Protein AF-A0A9X0KVJ1-F1 (afdb_monomer_lite)

Organism: NCBI:txid264455

Secondary structure (DSSP, 8-state):
---------SS-------------PPPEEE-PPP---HHHHT-SSPP-EEEEEEE-TTSBEEEEEEEEESSTTHHHHHHHHHTT-EE---

Radius of gyration: 27.0 Å; chains: 1; bounding box: 43×52×83 Å

Structure (mmCIF, N/CA/C/O backbone):
data_AF-A0A9X0KVJ1-F1
#
_entry.id   AF-A0A9X0KVJ1-F1
#
loop_
_atom_site.group_PDB
_atom_site.id
_atom_site.type_symbol
_atom_site.label_atom_id
_atom_site.label_alt_id
_atom_site.label_comp_id
_atom_site.label_asym_id
_atom_site.label_entity_id
_atom_site.label_seq_id
_atom_site.pdbx_PDB_ins_code
_atom_site.Cartn_x
_atom_site.Cartn_y
_atom_site.Cartn_z
_atom_site.occupancy
_atom_site.B_iso_or_equiv
_atom_site.auth_seq_id
_atom_site.auth_comp_id
_atom_site.auth_asym_id
_atom_site.auth_atom_id
_atom_site.pdbx_PDB_model_num
ATOM 1 N N . MET A 1 1 ? -22.584 35.769 69.308 1.00 39.47 1 MET A N 1
ATOM 2 C CA . MET A 1 1 ? -23.534 35.005 68.470 1.00 39.47 1 MET A CA 1
ATOM 3 C C . MET A 1 1 ? -23.442 35.528 67.043 1.00 39.47 1 MET A C 1
ATOM 5 O O . MET A 1 1 ? -23.617 36.718 66.855 1.00 39.47 1 MET A O 1
ATOM 9 N N . SER A 1 2 ? -23.055 34.631 66.126 1.00 46.97 2 SER A N 1
ATOM 10 C CA . SER A 1 2 ? -23.103 34.638 64.650 1.00 46.97 2 SER A CA 1
ATOM 11 C C . SER A 1 2 ? -23.333 35.956 63.893 1.00 46.97 2 SER A C 1
ATOM 13 O O . SER A 1 2 ? -24.364 36.593 64.092 1.00 46.97 2 SER A O 1
ATOM 15 N N . ARG A 1 3 ? -22.476 36.233 62.891 1.00 47.56 3 ARG A N 1
ATOM 16 C CA . ARG A 1 3 ? -22.926 36.382 61.492 1.00 47.56 3 ARG A CA 1
ATOM 17 C C . ARG A 1 3 ? -21.775 36.308 60.461 1.00 47.56 3 ARG A C 1
ATOM 19 O O . ARG A 1 3 ? -21.051 37.265 60.242 1.00 47.56 3 ARG A O 1
ATOM 26 N N . VAL A 1 4 ? -21.744 35.141 59.808 1.00 47.12 4 VAL A N 1
ATOM 27 C CA . VAL A 1 4 ? -21.547 34.890 58.361 1.00 47.12 4 VAL A CA 1
ATOM 28 C C . VAL A 1 4 ? -20.117 34.873 57.788 1.00 47.12 4 VAL A C 1
ATOM 30 O O . VAL A 1 4 ? -19.557 35.883 57.379 1.00 47.12 4 VAL A O 1
ATOM 33 N N . LEU A 1 5 ? -19.605 33.638 57.657 1.00 52.0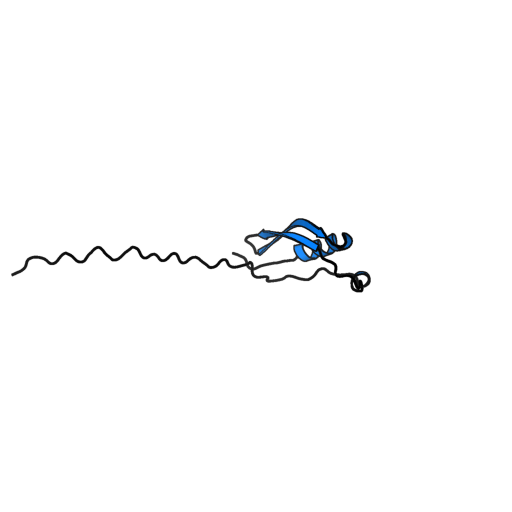9 5 LEU A N 1
ATOM 34 C CA . LEU A 1 5 ? -18.734 33.171 56.572 1.00 52.09 5 LEU A CA 1
ATOM 35 C C . LEU A 1 5 ? -19.267 33.630 55.205 1.00 52.09 5 LEU A C 1
ATOM 37 O O . LEU A 1 5 ? -20.432 33.356 54.935 1.00 52.09 5 LEU A O 1
ATOM 41 N N . SER A 1 6 ? -18.430 34.167 54.309 1.00 52.62 6 SER A N 1
ATOM 42 C CA . SER A 1 6 ? -18.495 33.885 52.854 1.00 52.62 6 SER A CA 1
ATOM 43 C C . SER A 1 6 ? -17.528 34.764 52.061 1.00 52.62 6 SER A C 1
ATOM 45 O O . SER A 1 6 ? -17.936 35.802 51.561 1.00 52.62 6 SER A O 1
ATOM 47 N N . VAL A 1 7 ? -16.273 34.339 51.883 1.00 45.81 7 VAL A N 1
ATOM 48 C CA . VAL A 1 7 ? -15.470 34.722 50.699 1.00 45.81 7 VAL A CA 1
ATOM 49 C C . VAL A 1 7 ? -14.483 33.593 50.366 1.00 45.81 7 VAL A C 1
ATOM 51 O O . VAL A 1 7 ? -13.280 33.798 50.343 1.00 45.81 7 VAL A O 1
ATOM 54 N N . ILE A 1 8 ? -14.953 32.358 50.164 1.00 51.81 8 ILE A N 1
ATOM 55 C CA . ILE A 1 8 ? -14.133 31.317 49.509 1.00 51.81 8 ILE A CA 1
ATOM 56 C C . ILE A 1 8 ? -15.037 30.464 48.618 1.00 51.81 8 ILE A C 1
ATOM 58 O O . ILE A 1 8 ? -15.238 29.283 48.861 1.00 51.81 8 ILE A O 1
ATOM 62 N N . VAL A 1 9 ? -15.634 31.068 47.593 1.00 52.12 9 VAL A N 1
ATOM 63 C CA . VAL A 1 9 ? -16.204 30.315 46.468 1.00 52.12 9 VAL A CA 1
ATOM 64 C C . VAL A 1 9 ? -16.015 31.164 45.214 1.00 52.12 9 VAL A C 1
ATOM 66 O O . VAL A 1 9 ? -16.902 31.946 44.905 1.00 52.12 9 VAL A O 1
ATOM 69 N N . LEU A 1 10 ? -14.868 31.064 44.523 1.00 51.09 10 LEU A N 1
ATOM 70 C CA . LEU A 1 10 ? -14.857 31.272 43.057 1.00 51.09 10 LEU A CA 1
ATOM 71 C C . LEU A 1 10 ? -13.595 30.862 42.275 1.00 51.09 10 LEU A C 1
ATOM 73 O O . LEU A 1 10 ? -13.594 31.001 41.059 1.00 51.09 10 LEU A O 1
ATOM 77 N N . ALA A 1 11 ? -12.530 30.336 42.878 1.00 53.84 11 ALA A N 1
ATOM 78 C CA . ALA A 1 11 ? -11.288 30.081 42.130 1.00 53.84 11 ALA A CA 1
ATOM 79 C C . ALA A 1 11 ? -11.045 28.591 41.814 1.00 53.84 11 ALA A C 1
ATOM 81 O O . ALA A 1 11 ? -9.940 28.100 42.013 1.00 53.84 11 ALA A O 1
ATOM 82 N N . GLY A 1 12 ? -12.074 27.843 41.394 1.00 53.66 12 GLY A N 1
ATOM 83 C CA . GLY A 1 12 ? -11.995 26.373 41.352 1.00 53.66 12 GLY A CA 1
ATOM 84 C C . GLY A 1 12 ? -12.284 25.661 40.030 1.00 53.66 12 GLY A C 1
ATOM 85 O O . GLY A 1 12 ? -12.237 24.437 40.026 1.00 53.66 12 GLY A O 1
ATOM 86 N N . LEU A 1 13 ? -12.624 26.342 38.930 1.00 59.84 13 LEU A N 1
ATOM 87 C CA . LEU A 1 13 ? -13.208 25.639 37.774 1.00 59.84 13 LEU A CA 1
ATOM 88 C C . LEU A 1 13 ? -12.801 26.183 36.400 1.00 59.84 13 LEU A C 1
ATOM 90 O O . LEU A 1 13 ? -13.653 26.437 35.564 1.00 59.84 13 LEU A O 1
ATOM 94 N N . LEU A 1 14 ? -11.502 26.319 36.127 1.00 60.00 14 LEU A N 1
ATOM 95 C CA . LEU A 1 14 ? -11.006 26.486 34.750 1.00 60.00 14 LEU A CA 1
ATOM 96 C C . LEU A 1 14 ? -9.648 25.791 34.549 1.00 60.00 14 LEU A C 1
ATOM 98 O O . LEU A 1 14 ? -8.699 26.387 34.061 1.00 60.00 14 LEU A O 1
ATOM 102 N N . SER A 1 15 ? -9.556 24.514 34.916 1.00 60.22 15 SER A N 1
ATOM 103 C CA . SER A 1 15 ? -8.523 23.623 34.369 1.00 60.22 15 SER A CA 1
ATOM 104 C C . SER A 1 15 ? -9.184 22.362 33.834 1.00 60.22 15 SER A C 1
ATOM 106 O O . SER A 1 15 ? -8.928 21.252 34.291 1.00 60.22 15 SER A O 1
ATOM 108 N N . ALA A 1 16 ? -10.059 22.534 32.841 1.00 63.41 16 ALA A N 1
ATOM 109 C CA . ALA A 1 16 ? -10.281 21.470 31.876 1.00 63.41 16 ALA A CA 1
ATOM 110 C C . ALA A 1 16 ? -9.014 21.415 31.017 1.00 63.41 16 ALA A C 1
ATOM 112 O O . ALA A 1 16 ? -8.907 22.107 30.006 1.00 63.41 16 ALA A O 1
ATOM 113 N N . GLY A 1 17 ? -8.004 20.676 31.484 1.00 63.22 17 GLY A N 1
ATOM 114 C CA . GLY A 1 17 ? -6.850 20.362 30.655 1.00 63.22 17 GLY A CA 1
ATOM 115 C C . GLY A 1 17 ? -7.377 19.733 29.375 1.00 63.22 17 GLY A C 1
ATOM 116 O O . GLY A 1 17 ? -8.116 18.750 29.430 1.00 63.22 17 GLY A O 1
ATOM 117 N N . THR A 1 18 ? -7.067 20.328 28.228 1.00 66.38 18 THR A N 1
ATOM 118 C CA . THR A 1 18 ? -7.356 19.707 26.943 1.00 66.38 18 THR A CA 1
ATOM 119 C C . THR A 1 18 ? -6.524 18.435 26.882 1.00 66.38 18 THR A C 1
ATOM 121 O O . THR A 1 18 ? -5.335 18.477 26.574 1.00 66.38 18 THR A O 1
ATOM 124 N N . ALA A 1 19 ? -7.126 17.298 27.228 1.00 66.62 19 ALA A N 1
ATOM 125 C CA . ALA A 1 19 ? -6.577 15.994 26.907 1.00 66.62 19 ALA A CA 1
ATOM 126 C C . ALA A 1 19 ? -6.631 15.870 25.383 1.00 66.62 19 ALA A C 1
ATOM 128 O O . ALA A 1 19 ? -7.604 15.399 24.802 1.00 66.62 19 ALA A O 1
ATOM 129 N N . GLN A 1 20 ? -5.612 16.404 24.719 1.00 63.59 20 GLN A N 1
ATOM 130 C CA . GLN A 1 20 ? -5.417 16.190 23.301 1.00 63.59 20 GLN A CA 1
ATOM 131 C C . GLN A 1 20 ? -4.955 14.746 23.168 1.00 63.59 20 GLN A C 1
ATOM 133 O O . GLN A 1 20 ? -3.849 14.409 23.593 1.00 63.59 20 GLN A O 1
ATOM 138 N N . ALA A 1 21 ? -5.819 13.885 22.630 1.00 65.12 21 ALA A N 1
ATOM 139 C CA . ALA A 1 21 ? -5.385 12.571 22.192 1.00 65.12 21 ALA A CA 1
ATOM 140 C C . ALA A 1 21 ? -4.193 12.778 21.248 1.00 65.12 21 ALA A C 1
ATOM 142 O O . ALA A 1 21 ? -4.275 13.566 20.299 1.00 65.12 21 ALA A O 1
ATOM 143 N N . LEU A 1 22 ? -3.065 12.132 21.551 1.00 64.12 22 LEU A N 1
ATOM 144 C CA . LEU A 1 22 ? -1.943 12.091 20.621 1.00 64.12 22 LEU A CA 1
ATOM 145 C C . LEU A 1 22 ? -2.478 11.559 19.285 1.00 64.12 22 LEU A C 1
ATOM 147 O O . LEU A 1 22 ? -3.291 10.632 19.314 1.00 64.12 22 LEU A O 1
ATOM 151 N N . PRO A 1 23 ? -2.071 12.120 18.133 1.00 61.91 23 PRO A N 1
ATOM 152 C CA . PRO A 1 23 ? -2.479 11.569 16.852 1.00 61.91 23 PRO A CA 1
ATOM 153 C C . PRO A 1 23 ? -2.050 10.101 16.800 1.00 61.91 23 PRO A C 1
ATOM 155 O O . PRO A 1 23 ? -0.858 9.792 16.752 1.00 61.91 23 PRO A O 1
ATOM 158 N N . SER A 1 24 ? -3.024 9.195 16.862 1.00 74.88 24 SER A N 1
ATOM 159 C CA . SER A 1 24 ? -2.797 7.776 16.649 1.00 74.88 24 SER A CA 1
ATOM 160 C C . SER A 1 24 ? -2.695 7.564 15.148 1.00 74.88 24 SER A C 1
ATOM 162 O O . SER A 1 24 ? -3.649 7.805 14.406 1.00 74.88 24 SER A O 1
ATOM 164 N N . TYR A 1 25 ? -1.521 7.149 14.685 1.00 85.50 25 TYR A N 1
ATOM 165 C CA . TYR A 1 25 ? -1.405 6.635 13.328 1.00 85.50 25 TYR A CA 1
ATOM 166 C C . TYR A 1 25 ? -2.283 5.382 13.188 1.00 85.50 25 TYR A C 1
ATOM 168 O O . TYR A 1 25 ? -2.417 4.640 14.164 1.00 85.50 25 TYR A O 1
ATOM 176 N N . PRO A 1 26 ? -2.857 5.119 12.001 1.00 92.31 26 PRO A N 1
ATOM 177 C CA . PRO A 1 26 ? -3.576 3.878 11.747 1.00 92.31 26 PRO A CA 1
ATOM 178 C C . PRO A 1 26 ? -2.712 2.664 12.101 1.00 92.31 26 PRO A C 1
ATOM 180 O O . PRO A 1 26 ? -1.574 2.551 11.638 1.00 92.31 26 PRO A O 1
ATOM 183 N N . VAL A 1 27 ? -3.250 1.760 12.917 1.00 94.75 27 VAL A N 1
ATOM 184 C CA . VAL A 1 27 ? -2.551 0.547 13.353 1.00 94.75 27 VAL A CA 1
ATOM 185 C C . VAL A 1 27 ? -2.851 -0.573 12.353 1.00 94.75 27 VAL A C 1
ATOM 187 O O . VAL A 1 27 ? -4.021 -0.906 12.174 1.00 94.75 27 VAL A O 1
ATOM 190 N N . PRO A 1 28 ? -1.855 -1.137 11.647 1.00 96.56 28 PRO A N 1
ATOM 191 C CA . PRO A 1 28 ? -2.102 -2.182 10.659 1.00 96.56 28 PRO A CA 1
ATOM 192 C C . PRO A 1 28 ? -2.481 -3.503 11.340 1.00 96.56 28 PRO A C 1
ATOM 194 O O . PRO A 1 28 ? -1.753 -3.992 12.201 1.00 96.56 28 PRO A O 1
ATOM 197 N N . LEU A 1 29 ? -3.586 -4.110 10.902 1.00 97.81 29 LEU A N 1
ATOM 198 C CA . LEU A 1 29 ? -4.026 -5.443 11.330 1.00 97.81 29 LEU A CA 1
ATOM 199 C C . LEU A 1 29 ? -3.614 -6.524 10.326 1.00 97.81 29 LEU A C 1
ATOM 201 O O . LEU A 1 29 ? -3.184 -7.610 10.708 1.00 97.81 29 LEU A O 1
ATOM 205 N N . TYR A 1 30 ? -3.721 -6.221 9.032 1.00 98.19 30 TYR A N 1
ATOM 206 C 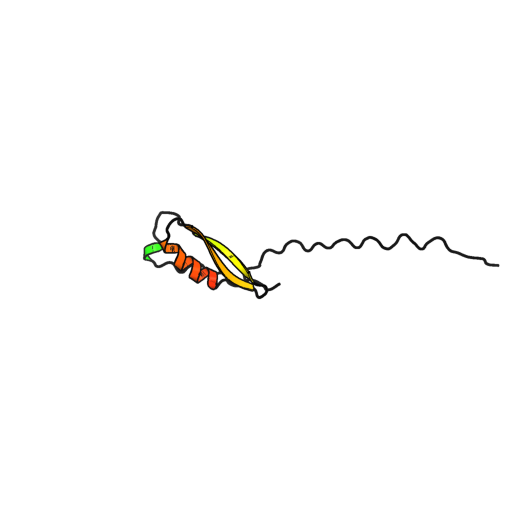CA . TYR A 1 30 ? -3.304 -7.107 7.951 1.00 98.19 30 TYR A CA 1
ATOM 207 C C . TYR A 1 30 ? -2.761 -6.273 6.796 1.00 98.19 30 TYR A C 1
ATOM 209 O O . TYR A 1 30 ? -3.465 -5.426 6.254 1.00 98.19 30 TYR A O 1
ATOM 217 N N . MET A 1 31 ? -1.494 -6.480 6.442 1.00 97.19 31 MET A N 1
ATOM 218 C CA . MET A 1 31 ? -0.805 -5.667 5.439 1.00 97.19 31 MET A CA 1
ATOM 219 C C . MET A 1 31 ? 0.169 -6.531 4.625 1.00 97.19 31 MET A C 1
ATOM 221 O O . MET A 1 31 ? 1.384 -6.408 4.784 1.00 97.19 31 MET A O 1
ATOM 225 N N . PRO A 1 32 ? -0.342 -7.473 3.808 1.00 96.50 32 PRO A N 1
ATOM 226 C CA . PRO A 1 32 ? 0.507 -8.332 2.996 1.00 96.50 32 PRO A CA 1
ATOM 227 C C . PRO A 1 32 ? 1.327 -7.514 1.995 1.00 96.50 32 PRO A C 1
ATOM 229 O O . PRO A 1 32 ? 0.901 -6.461 1.506 1.00 96.50 32 PRO A O 1
ATOM 232 N N . GLU A 1 33 ? 2.503 -8.035 1.663 1.00 91.88 33 GLU A N 1
ATOM 233 C CA . GLU A 1 33 ? 3.299 -7.520 0.555 1.00 91.88 33 GLU A CA 1
ATOM 234 C C . GLU A 1 33 ? 2.661 -7.886 -0.800 1.00 91.88 33 GLU A C 1
ATOM 236 O O . GLU A 1 33 ? 1.921 -8.870 -0.892 1.00 91.88 33 GLU A O 1
ATOM 241 N N . PRO A 1 34 ? 2.955 -7.132 -1.877 1.00 91.50 34 PRO A N 1
ATOM 242 C CA . PRO A 1 34 ? 2.591 -7.522 -3.237 1.00 91.50 34 PRO A CA 1
ATOM 243 C C . PRO A 1 34 ? 3.118 -8.912 -3.589 1.00 91.50 34 PRO A C 1
ATOM 245 O O . PRO A 1 34 ? 4.286 -9.221 -3.350 1.00 91.50 34 PRO A O 1
ATOM 248 N N . ASP A 1 35 ? 2.277 -9.743 -4.204 1.00 89.19 35 ASP A N 1
ATOM 249 C CA . ASP A 1 35 ? 2.733 -11.039 -4.700 1.00 89.19 35 ASP A CA 1
ATOM 250 C C . ASP A 1 35 ? 3.598 -10.844 -5.948 1.00 89.19 35 ASP A C 1
ATOM 252 O O . ASP A 1 35 ? 3.106 -10.568 -7.043 1.00 89.19 35 ASP A O 1
ATOM 256 N N . TYR A 1 36 ? 4.914 -10.947 -5.774 1.00 82.62 36 TYR A N 1
ATOM 257 C CA . TYR A 1 36 ? 5.869 -10.839 -6.867 1.00 82.62 36 TYR A CA 1
ATOM 258 C C . TYR A 1 36 ? 6.082 -12.207 -7.535 1.00 82.62 36 TYR A C 1
ATOM 260 O O . TYR A 1 36 ? 6.604 -13.125 -6.892 1.00 82.62 36 TYR A O 1
ATOM 268 N N . PRO A 1 37 ? 5.802 -12.350 -8.842 1.00 81.44 37 PRO A N 1
ATOM 269 C CA . PRO A 1 37 ? 6.234 -13.497 -9.630 1.00 81.44 37 PRO A CA 1
ATOM 270 C C . PRO A 1 37 ? 7.744 -13.708 -9.522 1.00 81.44 37 PRO A C 1
ATOM 272 O O . PRO A 1 37 ? 8.512 -12.743 -9.492 1.00 81.44 37 PRO A O 1
ATOM 275 N N . ALA A 1 38 ? 8.188 -14.967 -9.536 1.00 81.69 38 ALA A N 1
ATOM 276 C CA . ALA A 1 38 ? 9.606 -15.316 -9.417 1.00 81.69 38 ALA A CA 1
ATOM 277 C C . ALA A 1 38 ? 10.494 -14.570 -10.432 1.00 81.69 38 ALA A C 1
ATOM 279 O O . ALA A 1 38 ? 11.577 -14.113 -10.081 1.00 81.69 38 ALA A O 1
ATOM 280 N N . SER A 1 39 ? 10.005 -14.351 -11.656 1.00 77.62 39 SER A N 1
ATOM 281 C CA . SER A 1 39 ? 10.709 -13.604 -12.707 1.00 77.62 39 SER A CA 1
ATOM 282 C C . SER A 1 39 ? 11.005 -12.138 -12.360 1.00 77.62 39 SER A C 1
ATOM 284 O O . SER A 1 39 ? 11.923 -11.559 -12.933 1.00 77.62 39 SER A O 1
ATOM 286 N N . MET A 1 40 ? 10.267 -11.536 -11.420 1.00 76.50 40 MET A N 1
ATOM 287 C CA . MET A 1 40 ? 10.455 -10.149 -10.976 1.00 76.50 40 MET A CA 1
ATOM 288 C C . MET A 1 40 ? 11.245 -10.020 -9.667 1.00 76.50 40 MET A C 1
ATOM 290 O O . MET A 1 40 ? 11.707 -8.927 -9.350 1.00 76.50 40 MET A O 1
ATOM 294 N N . ARG A 1 41 ? 11.455 -11.118 -8.930 1.00 70.06 41 ARG A N 1
ATOM 295 C CA . ARG A 1 41 ? 12.162 -11.113 -7.634 1.00 70.06 41 ARG A CA 1
ATOM 296 C C . ARG A 1 41 ? 13.678 -10.931 -7.754 1.00 70.06 41 ARG A C 1
ATOM 298 O O . ARG A 1 41 ? 14.306 -10.483 -6.804 1.00 70.06 41 ARG A O 1
ATOM 305 N N . TYR A 1 42 ? 14.263 -11.264 -8.906 1.00 62.19 42 TYR A N 1
ATOM 306 C CA . TYR A 1 42 ? 15.721 -11.291 -9.111 1.00 62.19 42 TYR A CA 1
ATOM 307 C C . TYR A 1 42 ? 16.286 -10.058 -9.824 1.00 62.19 42 TYR A C 1
ATOM 309 O O . TYR A 1 42 ? 17.444 -10.061 -10.243 1.00 62.19 42 TYR A O 1
ATOM 317 N N . ALA A 1 43 ? 15.498 -8.993 -9.981 1.00 62.50 43 ALA A N 1
ATOM 318 C CA . ALA A 1 43 ? 16.043 -7.745 -10.489 1.00 62.50 43 ALA A CA 1
ATOM 319 C C . ALA A 1 43 ? 17.031 -7.174 -9.455 1.00 62.50 43 ALA A C 1
ATOM 321 O O . ALA A 1 43 ? 16.636 -6.781 -8.363 1.00 62.50 43 ALA A O 1
ATOM 322 N N . LEU A 1 44 ? 18.315 -7.078 -9.815 1.00 61.69 44 LEU A N 1
ATOM 323 C CA . LEU A 1 44 ? 19.367 -6.403 -9.027 1.00 61.69 44 LEU A CA 1
ATOM 324 C C . LEU A 1 44 ? 19.085 -4.901 -8.796 1.00 61.69 44 LEU A C 1
ATOM 326 O O . LEU A 1 44 ? 19.834 -4.216 -8.101 1.00 61.69 44 LEU A O 1
ATOM 330 N N . VAL A 1 45 ? 18.014 -4.380 -9.397 1.00 70.19 45 VAL A N 1
ATOM 331 C CA . VAL A 1 45 ? 17.568 -2.993 -9.313 1.00 70.19 45 VAL A CA 1
ATOM 332 C C . VAL A 1 45 ? 16.483 -2.881 -8.246 1.00 70.19 45 VAL A C 1
ATOM 334 O O . VAL A 1 45 ? 15.472 -3.582 -8.298 1.00 70.19 45 VAL A O 1
ATOM 337 N N . LYS A 1 46 ? 16.666 -1.957 -7.296 1.00 76.50 46 LYS A N 1
ATOM 338 C CA . LYS A 1 46 ? 15.610 -1.584 -6.348 1.00 76.50 46 LYS A CA 1
ATOM 339 C C . LYS A 1 46 ? 14.446 -0.956 -7.113 1.00 76.50 46 LYS A C 1
ATOM 341 O O . LYS A 1 46 ? 14.614 0.089 -7.735 1.00 76.50 46 LYS A O 1
ATOM 346 N N . ASN A 1 47 ? 13.276 -1.579 -7.033 1.00 84.38 47 ASN A N 1
ATOM 347 C CA . ASN A 1 47 ? 12.038 -1.048 -7.591 1.00 84.38 47 ASN A CA 1
ATOM 348 C C . ASN A 1 47 ? 11.166 -0.482 -6.473 1.00 84.38 47 ASN A C 1
ATOM 350 O O . ASN A 1 47 ? 11.138 -1.017 -5.366 1.00 84.38 47 ASN A O 1
ATOM 354 N N . SER A 1 48 ? 10.458 0.605 -6.763 1.00 90.12 48 SER A N 1
ATOM 355 C CA . SER A 1 48 ? 9.529 1.226 -5.824 1.00 90.12 48 SER A CA 1
ATOM 356 C C . SER A 1 48 ? 8.245 1.639 -6.528 1.00 90.12 48 SER A C 1
ATOM 358 O O . SER A 1 48 ? 8.265 2.023 -7.699 1.00 90.12 48 SER A O 1
ATOM 360 N N . VAL A 1 49 ? 7.134 1.567 -5.799 1.00 94.38 49 VAL A N 1
ATOM 361 C CA . VAL A 1 49 ? 5.844 2.132 -6.197 1.00 94.38 49 VAL A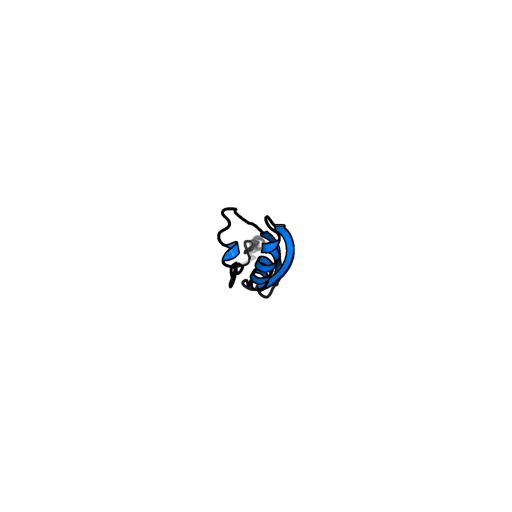 CA 1
ATOM 362 C C . VAL A 1 49 ? 5.336 2.955 -5.022 1.00 94.38 49 VAL A C 1
ATOM 364 O O . VAL A 1 49 ? 5.252 2.463 -3.899 1.00 94.38 49 VAL A O 1
ATOM 367 N N . THR A 1 50 ? 5.014 4.220 -5.269 1.00 96.56 50 THR A N 1
ATOM 368 C CA . THR A 1 50 ? 4.419 5.122 -4.282 1.00 96.56 50 THR A CA 1
ATOM 369 C C . THR A 1 50 ? 2.958 5.329 -4.633 1.00 96.56 50 THR A C 1
ATOM 371 O O . THR A 1 50 ? 2.629 5.707 -5.760 1.00 96.56 50 THR A O 1
ATOM 374 N N . VAL A 1 51 ? 2.076 5.110 -3.664 1.00 97.38 51 VAL A N 1
ATOM 375 C CA . VAL A 1 51 ? 0.624 5.178 -3.848 1.00 97.38 51 VAL A CA 1
ATOM 376 C C . VAL A 1 51 ? 0.004 6.126 -2.835 1.00 97.38 51 VAL A C 1
ATOM 378 O O . VAL A 1 51 ? 0.532 6.325 -1.742 1.00 97.38 51 VAL A O 1
ATOM 381 N N . ARG A 1 52 ? -1.128 6.716 -3.208 1.00 97.88 52 ARG A N 1
ATOM 382 C CA . ARG A 1 52 ? -2.007 7.440 -2.295 1.00 97.88 52 ARG A CA 1
ATOM 383 C C . ARG A 1 52 ? -3.217 6.561 -2.008 1.00 97.88 52 ARG A C 1
ATOM 385 O O . ARG A 1 52 ? -3.868 6.077 -2.935 1.00 97.88 52 ARG A O 1
ATOM 392 N N . ILE A 1 53 ? -3.504 6.378 -0.726 1.00 97.62 53 ILE A N 1
ATOM 393 C CA . ILE A 1 53 ? -4.608 5.557 -0.229 1.00 97.62 53 ILE A CA 1
ATOM 394 C C . ILE A 1 53 ? -5.498 6.371 0.704 1.00 97.62 53 ILE A C 1
ATOM 396 O O . ILE A 1 53 ? -5.083 7.408 1.223 1.00 97.62 53 ILE A O 1
ATOM 400 N N . PHE A 1 54 ? -6.716 5.886 0.915 1.00 96.38 54 PHE A N 1
ATOM 401 C CA . PHE A 1 54 ? -7.639 6.376 1.927 1.00 96.38 54 PHE A CA 1
ATOM 402 C C . PHE A 1 54 ? -7.998 5.229 2.868 1.00 96.38 54 PHE A C 1
ATOM 404 O O . PHE A 1 54 ? -8.490 4.200 2.407 1.00 96.38 54 PHE A O 1
ATOM 411 N N . ILE A 1 55 ? -7.746 5.408 4.163 1.00 96.31 55 ILE A N 1
ATOM 412 C CA . ILE A 1 55 ? -8.146 4.457 5.204 1.00 96.31 55 ILE A CA 1
ATOM 413 C C . ILE A 1 55 ? -9.504 4.918 5.730 1.00 96.31 55 ILE A C 1
ATOM 415 O O . ILE A 1 55 ? -9.666 6.067 6.141 1.00 96.31 55 ILE A O 1
ATOM 419 N N . GLN A 1 56 ? -10.492 4.040 5.627 1.00 95.75 56 GLN A N 1
ATOM 420 C CA . GLN A 1 5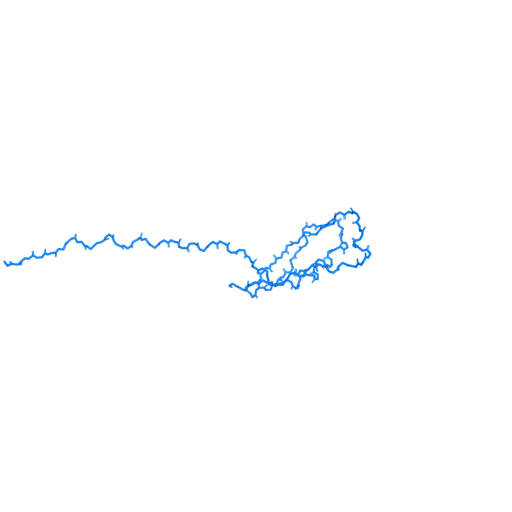6 ? -11.872 4.290 6.020 1.00 95.75 56 GLN A CA 1
ATOM 421 C C . GLN A 1 56 ? -12.046 4.090 7.534 1.00 95.75 56 GLN A C 1
ATOM 423 O O . GLN A 1 56 ? -11.187 3.519 8.201 1.00 95.75 56 GLN A O 1
ATOM 428 N N . ALA A 1 57 ? -13.165 4.569 8.087 1.00 95.62 57 ALA A N 1
ATOM 429 C CA . ALA A 1 57 ? -13.451 4.464 9.522 1.00 95.62 57 ALA A CA 1
ATOM 430 C C . ALA A 1 57 ? -13.548 3.013 10.027 1.00 95.62 57 ALA A C 1
ATOM 432 O O . ALA A 1 57 ? -13.206 2.728 11.167 1.00 95.62 57 ALA A O 1
ATOM 433 N N . ASP A 1 58 ? -13.949 2.087 9.155 1.00 96.94 58 ASP A N 1
ATOM 434 C CA . ASP A 1 58 ? -14.009 0.647 9.426 1.00 96.94 58 ASP A CA 1
ATOM 435 C C . ASP A 1 58 ? -12.644 -0.062 9.330 1.00 96.94 58 ASP A C 1
ATOM 437 O O . ASP A 1 58 ? -12.579 -1.282 9.464 1.00 96.94 58 ASP A O 1
ATOM 441 N N . GLY A 1 59 ? -11.562 0.680 9.071 1.00 97.12 59 GLY A N 1
ATOM 442 C CA . GLY A 1 59 ? -10.216 0.138 8.899 1.00 97.12 59 GLY A CA 1
ATOM 443 C C . GLY A 1 59 ? -9.904 -0.362 7.484 1.00 97.12 59 GLY A C 1
ATOM 444 O O . GLY A 1 59 ? -8.756 -0.711 7.204 1.00 97.12 59 GLY A O 1
ATOM 445 N N . GLY A 1 60 ? -10.879 -0.378 6.569 1.00 97.69 60 GLY A N 1
ATOM 446 C CA . GLY A 1 60 ? -10.673 -0.787 5.181 1.00 97.69 60 GLY A CA 1
ATOM 447 C C . GLY A 1 60 ? -9.896 0.251 4.367 1.00 97.69 60 GLY A C 1
ATOM 448 O O . GLY A 1 60 ? -9.980 1.456 4.616 1.00 97.69 60 GLY A O 1
ATOM 449 N N . VAL A 1 61 ? -9.161 -0.198 3.348 1.00 98.12 61 VAL A N 1
ATOM 450 C CA . VAL A 1 61 ? -8.369 0.682 2.476 1.00 98.12 61 VAL A CA 1
ATOM 451 C C . VAL A 1 61 ? -8.990 0.829 1.092 1.00 98.12 61 VAL A C 1
ATOM 453 O O . VAL A 1 61 ? -9.327 -0.143 0.424 1.00 98.12 61 VAL A O 1
ATOM 456 N N . ARG A 1 62 ? -9.068 2.075 0.613 1.00 95.81 62 ARG A N 1
ATOM 457 C CA . ARG A 1 62 ? -9.353 2.404 -0.785 1.00 95.81 62 ARG A CA 1
ATOM 458 C C . ARG A 1 62 ? -8.102 2.941 -1.468 1.00 95.81 62 ARG A C 1
ATOM 460 O O . ARG A 1 62 ? -7.517 3.937 -1.038 1.00 95.81 62 ARG A O 1
ATOM 467 N N . PHE A 1 63 ? -7.739 2.335 -2.591 1.00 96.50 63 PHE A N 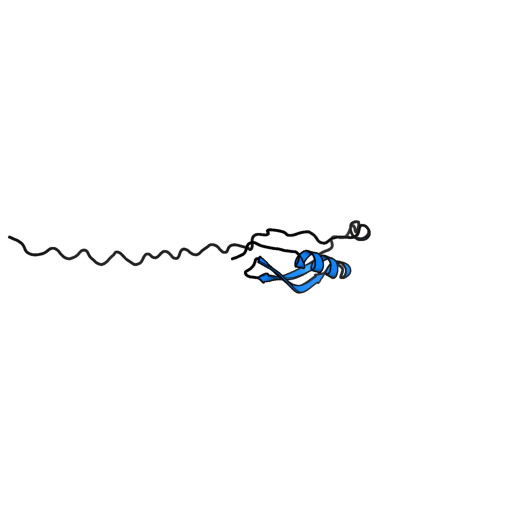1
ATOM 468 C CA . PHE A 1 63 ? -6.688 2.849 -3.462 1.00 96.50 63 PHE A CA 1
ATOM 46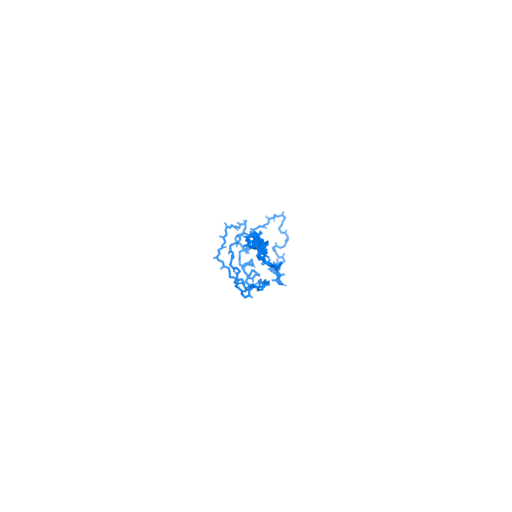9 C C . PHE A 1 63 ? -7.165 4.108 -4.202 1.00 96.50 63 PHE A C 1
ATOM 471 O O . PHE A 1 63 ? -8.209 4.073 -4.852 1.00 96.50 63 PHE A O 1
ATOM 478 N N . LEU A 1 64 ? -6.400 5.207 -4.159 1.00 96.75 64 LEU A N 1
ATOM 479 C CA . LEU A 1 64 ? -6.754 6.445 -4.866 1.00 96.75 64 LEU A CA 1
ATOM 480 C C . LEU A 1 64 ? -5.952 6.623 -6.156 1.00 96.75 64 LEU A C 1
ATOM 482 O O . LEU A 1 64 ? -6.528 6.698 -7.237 1.00 96.75 64 LEU A O 1
ATOM 486 N N . GLU A 1 65 ? -4.625 6.674 -6.066 1.00 96.94 65 GLU A N 1
ATOM 487 C CA . GLU A 1 65 ? -3.771 6.905 -7.236 1.00 96.94 65 GLU A CA 1
ATOM 488 C C . GLU A 1 65 ? -2.337 6.413 -7.027 1.00 96.94 65 GLU A C 1
ATOM 490 O O . GLU A 1 65 ? -1.865 6.237 -5.902 1.00 96.94 65 GLU A O 1
ATOM 495 N N . VAL A 1 66 ? -1.620 6.254 -8.137 1.00 97.56 66 VAL A N 1
ATOM 496 C CA . VAL A 1 66 ? -0.167 6.068 -8.144 1.00 97.56 66 VAL A CA 1
ATOM 497 C C . VAL A 1 66 ? 0.490 7.444 -8.193 1.00 97.56 66 VAL A C 1
ATOM 499 O O . VAL A 1 66 ? 0.173 8.257 -9.057 1.00 97.56 66 VAL A O 1
ATOM 502 N N . ARG A 1 67 ? 1.419 7.703 -7.273 1.00 97.94 67 ARG A N 1
ATOM 503 C CA . ARG A 1 67 ? 2.234 8.927 -7.239 1.00 97.94 67 ARG A CA 1
ATOM 504 C C . ARG A 1 67 ? 3.544 8.778 -8.005 1.00 97.94 67 ARG A C 1
ATOM 506 O O . ARG A 1 67 ? 4.078 9.772 -8.480 1.00 97.94 67 ARG A O 1
ATOM 513 N N . GLY A 1 68 ? 4.054 7.556 -8.121 1.00 95.81 68 GLY A N 1
ATOM 514 C CA . GLY A 1 68 ? 5.259 7.245 -8.880 1.00 95.81 68 GLY A CA 1
ATOM 515 C C . GLY A 1 68 ? 5.547 5.749 -8.883 1.00 95.81 68 GLY A C 1
ATOM 516 O O . GLY A 1 68 ? 5.124 5.031 -7.977 1.00 95.81 68 GLY A O 1
ATOM 517 N N . ALA A 1 69 ? 6.259 5.283 -9.903 1.00 94.38 69 ALA A N 1
ATOM 518 C CA . ALA A 1 69 ? 6.742 3.912 -9.992 1.00 94.38 69 ALA A CA 1
ATOM 519 C C . ALA A 1 69 ? 8.078 3.885 -10.738 1.00 94.38 69 ALA A C 1
ATOM 521 O O . ALA A 1 69 ? 8.222 4.545 -11.765 1.00 94.38 69 ALA A O 1
ATOM 522 N N . THR A 1 70 ? 9.038 3.114 -10.231 1.00 91.88 70 THR A N 1
ATOM 523 C CA . THR A 1 70 ? 10.319 2.879 -10.915 1.00 91.88 70 THR A CA 1
ATOM 524 C C . THR A 1 70 ? 10.119 2.035 -12.174 1.00 91.88 70 THR A C 1
ATOM 526 O O . THR A 1 70 ? 10.715 2.320 -13.207 1.00 91.88 70 THR A O 1
ATOM 529 N N . ASP A 1 71 ? 9.243 1.031 -12.099 1.00 89.88 71 ASP A N 1
ATOM 530 C CA . ASP A 1 71 ? 8.824 0.204 -13.228 1.00 89.88 71 ASP A CA 1
ATOM 531 C C . ASP A 1 71 ? 7.292 0.026 -13.166 1.00 89.88 71 ASP A C 1
ATOM 533 O O . ASP A 1 71 ? 6.769 -0.498 -12.173 1.00 89.88 71 ASP A O 1
ATOM 537 N N . PRO A 1 72 ? 6.546 0.470 -14.196 1.00 91.88 72 PRO A N 1
ATOM 538 C CA . PRO A 1 72 ? 5.086 0.400 -14.223 1.00 91.88 72 PRO A CA 1
ATOM 539 C C . PRO A 1 72 ? 4.498 -1.004 -14.043 1.00 91.88 72 PRO A C 1
ATOM 541 O O . PRO A 1 72 ? 3.354 -1.127 -13.609 1.00 91.88 72 PRO A O 1
ATOM 544 N N . ARG A 1 73 ? 5.255 -2.071 -14.334 1.00 89.56 73 ARG A N 1
ATOM 545 C CA . ARG A 1 73 ? 4.784 -3.461 -14.197 1.00 89.56 73 ARG A CA 1
ATOM 546 C C . ARG A 1 73 ? 4.445 -3.842 -12.755 1.00 89.56 73 ARG A C 1
ATOM 548 O O . ARG A 1 73 ? 3.658 -4.759 -12.547 1.00 89.56 73 ARG A O 1
ATOM 555 N N . PHE A 1 74 ? 4.994 -3.131 -11.769 1.00 91.12 74 PHE A N 1
ATOM 556 C CA . PHE A 1 74 ? 4.704 -3.376 -10.356 1.00 91.12 74 PHE A CA 1
ATOM 557 C C . PHE A 1 74 ? 3.401 -2.733 -9.874 1.00 91.12 74 PHE A C 1
ATOM 559 O O . PHE A 1 74 ? 2.888 -3.123 -8.831 1.00 91.12 74 PHE A O 1
ATOM 566 N N . ILE A 1 75 ? 2.826 -1.788 -10.628 1.00 94.06 75 ILE A N 1
ATOM 567 C CA . ILE A 1 75 ? 1.650 -1.020 -10.194 1.00 94.06 75 ILE A CA 1
ATOM 568 C C . ILE A 1 75 ? 0.452 -1.927 -9.896 1.00 94.06 75 ILE A C 1
ATOM 570 O O . ILE A 1 75 ? -0.212 -1.742 -8.877 1.00 94.06 75 ILE A O 1
ATOM 574 N N . SER A 1 76 ? 0.162 -2.895 -10.770 1.00 93.81 76 SER A N 1
ATOM 575 C CA . SER A 1 76 ? -0.980 -3.799 -10.588 1.00 93.81 76 SER A CA 1
ATOM 576 C C . SER A 1 76 ? -0.797 -4.706 -9.372 1.00 93.81 76 SER A C 1
ATOM 578 O O . SER A 1 76 ? -1.727 -4.850 -8.588 1.00 93.81 76 SER A O 1
ATOM 580 N N . LEU A 1 77 ? 0.409 -5.242 -9.166 1.00 93.19 77 LEU A N 1
ATOM 581 C CA . LEU A 1 77 ? 0.735 -6.073 -8.004 1.00 93.19 77 LEU A CA 1
ATOM 582 C C . LEU A 1 77 ? 0.609 -5.277 -6.703 1.00 93.19 77 LEU A C 1
ATOM 584 O O . LEU A 1 77 ? -0.001 -5.741 -5.741 1.00 93.19 77 LEU A O 1
ATOM 588 N N . THR A 1 78 ? 1.150 -4.054 -6.690 1.00 94.75 78 THR A N 1
ATOM 589 C CA . THR A 1 78 ? 1.032 -3.144 -5.549 1.00 94.75 78 THR A CA 1
ATOM 590 C C . THR A 1 78 ? -0.424 -2.835 -5.244 1.00 94.75 78 THR A C 1
ATOM 592 O O . THR A 1 78 ? -0.822 -2.923 -4.087 1.00 94.75 78 THR A O 1
ATOM 595 N N . ARG A 1 79 ? -1.233 -2.516 -6.260 1.00 96.06 79 ARG A N 1
ATOM 596 C CA . ARG A 1 79 ? -2.666 -2.267 -6.084 1.00 96.06 79 ARG A CA 1
ATOM 597 C C . ARG A 1 79 ? -3.363 -3.460 -5.436 1.00 96.06 79 ARG A C 1
ATOM 599 O O . ARG A 1 79 ? -4.030 -3.262 -4.428 1.00 96.06 79 ARG A O 1
ATOM 606 N N . SER A 1 80 ? -3.170 -4.665 -5.973 1.00 95.19 80 SER A N 1
ATOM 607 C CA . SER A 1 80 ? -3.842 -5.864 -5.468 1.00 95.19 80 SER A CA 1
ATOM 608 C C . SER A 1 80 ? -3.524 -6.140 -3.999 1.00 95.19 80 SER A C 1
ATOM 610 O O . SER A 1 80 ? -4.423 -6.498 -3.252 1.00 95.19 80 SER A O 1
ATOM 612 N N . ALA A 1 81 ? -2.277 -5.947 -3.557 1.00 96.12 81 ALA A N 1
ATOM 613 C CA . ALA A 1 81 ? -1.944 -6.111 -2.140 1.00 96.12 81 ALA A CA 1
ATOM 614 C C . ALA A 1 81 ? -2.483 -4.977 -1.264 1.00 96.12 81 ALA A C 1
ATOM 616 O O . ALA A 1 81 ? -3.018 -5.247 -0.194 1.00 96.12 81 ALA A O 1
ATOM 617 N N . VAL A 1 82 ? -2.387 -3.725 -1.721 1.00 97.25 82 VAL A N 1
ATOM 618 C CA . VAL A 1 82 ? -2.884 -2.552 -0.982 1.00 97.25 82 VAL A CA 1
ATOM 619 C C . VAL A 1 82 ? -4.393 -2.623 -0.748 1.00 97.25 82 VAL A C 1
ATOM 621 O O . VAL A 1 82 ? -4.865 -2.219 0.308 1.00 97.25 82 VAL A O 1
ATOM 624 N N . GLU A 1 83 ? -5.157 -3.152 -1.702 1.00 95.94 83 GLU A N 1
ATOM 625 C CA . GLU A 1 83 ? -6.608 -3.338 -1.562 1.00 95.94 83 GLU A CA 1
ATOM 626 C C . GLU A 1 83 ? -6.983 -4.414 -0.524 1.00 95.94 83 GLU A C 1
ATOM 628 O O . GLU A 1 83 ? -8.123 -4.446 -0.070 1.00 95.94 83 GLU A O 1
ATOM 633 N N . LEU A 1 84 ? -6.030 -5.253 -0.098 1.00 97.50 84 LEU A N 1
ATOM 634 C CA . LEU A 1 84 ? -6.207 -6.212 0.999 1.00 97.50 84 LEU A CA 1
ATOM 635 C C . LEU A 1 84 ? -5.809 -5.638 2.363 1.00 97.50 84 LEU A C 1
ATOM 637 O O . LEU A 1 84 ? -6.011 -6.296 3.384 1.00 97.50 84 LEU A O 1
ATOM 641 N N . TRP A 1 85 ? -5.207 -4.447 2.404 1.00 98.19 85 TRP A N 1
ATOM 642 C CA . TRP A 1 85 ? -4.762 -3.862 3.661 1.00 98.19 85 TRP A CA 1
ATOM 643 C C . TRP A 1 85 ? -5.952 -3.539 4.567 1.00 98.19 85 TRP A C 1
ATOM 645 O O . TRP A 1 85 ? -6.983 -3.040 4.119 1.00 98.19 85 TRP A O 1
ATOM 655 N N . THR A 1 86 ? -5.793 -3.815 5.858 1.00 98.25 86 THR A N 1
ATOM 656 C CA . THR A 1 86 ? -6.784 -3.531 6.901 1.00 98.25 86 THR A CA 1
ATOM 657 C C . THR A 1 86 ? -6.085 -2.968 8.133 1.00 98.25 86 THR A C 1
ATOM 659 O O . THR A 1 86 ? -5.022 -3.452 8.533 1.00 98.25 86 THR A O 1
ATOM 662 N N . PHE A 1 87 ? -6.697 -1.958 8.740 1.00 97.88 87 PHE A N 1
ATOM 663 C CA . PHE A 1 87 ? -6.222 -1.244 9.923 1.00 97.88 87 PHE A CA 1
ATOM 664 C C . PHE A 1 87 ? -7.244 -1.342 11.063 1.00 97.88 87 PHE A C 1
ATOM 666 O O . PHE A 1 87 ? -8.379 -1.762 10.849 1.00 97.88 87 PHE A O 1
ATOM 673 N N . GLU A 1 88 ? -6.850 -0.965 12.276 1.00 96.69 88 GLU A N 1
ATOM 674 C CA . GLU A 1 88 ? -7.787 -0.815 13.391 1.00 96.69 88 GLU A CA 1
ATOM 675 C C . GLU A 1 88 ? -8.837 0.275 13.084 1.00 96.69 88 GLU A C 1
ATOM 677 O O . GLU A 1 88 ? -8.465 1.359 12.621 1.00 96.69 88 GLU A O 1
ATOM 682 N N . PRO A 1 89 ? -10.137 0.008 13.329 1.00 95.12 89 PRO A N 1
ATOM 683 C CA . PRO A 1 89 ? -11.191 1.020 13.257 1.00 95.12 89 PRO A CA 1
ATOM 684 C C . PRO A 1 89 ? -11.028 2.122 14.316 1.00 95.12 89 PRO A C 1
ATOM 686 O O . PRO A 1 89 ? -10.408 1.902 15.358 1.00 95.12 89 PRO A O 1
ATOM 689 N N . TRP A 1 90 ? -11.642 3.282 14.072 1.00 86.75 90 TRP A N 1
ATOM 690 C CA . TRP A 1 90 ? -11.581 4.478 14.925 1.00 86.75 90 TRP A CA 1
ATOM 691 C C . TRP A 1 90 ? -12.917 5.219 14.989 1.00 86.75 90 TRP A C 1
ATOM 693 O O . TRP A 1 90 ? -13.655 5.214 13.975 1.00 86.75 90 TRP A O 1
#

Foldseek 3Di:
DDDDDDDPPDDPDPPPPPPDDDPDDWAWPDQDAFDDDPVRPPPPDDKDWAFDWDQDQQQFIDTDGTPDIPDCVCVVSRRVRRRVTGTDHD

Sequence (90 aa):
MSRVLSVIVLAGLLSAGTAQALPSYPVPLYMPEPDYPASMRYALVKNSVTVRIFIQADGGVRFLEVRGATDPRFISLTRSAVELWTFEPW

pLDDT: mean 82.03, std 17.67, range [39.47, 98.25]